Protein AF-A0A3D0Z3T0-F1 (afdb_monomer)

Mean predicted aligned error: 6.77 Å

Radius of gyration: 17.19 Å; Cα contacts (8 Å, |Δi|>4): 194; chains: 1; bounding box: 47×55×36 Å

Solvent-accessible surface area (backbone atoms only — not comparable to full-atom values): 9176 Å² total; per-residue (Å²): 137,81,82,80,78,81,67,83,74,55,71,69,61,27,52,53,33,35,53,50,13,46,51,33,42,70,74,66,38,41,70,62,13,42,52,32,41,71,69,15,82,43,72,83,36,38,34,48,26,36,38,49,13,51,36,27,46,75,69,69,38,40,70,59,13,44,55,23,30,54,51,15,47,55,45,43,61,72,66,56,84,78,76,81,84,75,87,76,91,38,73,69,57,46,52,50,53,50,49,36,59,76,69,46,50,51,76,53,65,60,49,64,67,52,40,70,77,34,40,70,56,42,43,42,29,42,51,53,43,41,31,50,42,27,48,77,73,67,39,53,67,62,24,38,61,54,42,70,72,54,78,60,79,77,46,51,68,56,40,49,52,55,70,67,66,126

Structure (mmCIF, N/CA/C/O backbone):
data_AF-A0A3D0Z3T0-F1
#
_entry.id   AF-A0A3D0Z3T0-F1
#
loop_
_atom_site.group_PDB
_atom_site.id
_atom_site.type_symbol
_atom_site.label_atom_id
_atom_site.label_alt_id
_atom_site.label_comp_id
_atom_site.label_asym_id
_atom_site.label_entity_id
_atom_site.label_seq_id
_atom_site.pdbx_PDB_ins_code
_atom_site.Cartn_x
_atom_site.Cartn_y
_atom_site.Cartn_z
_atom_site.occupancy
_atom_site.B_iso_or_equiv
_atom_site.auth_seq_id
_atom_site.auth_comp_id
_atom_site.auth_asym_id
_atom_site.auth_atom_id
_atom_site.pdbx_PDB_model_num
ATOM 1 N N . MET A 1 1 ? 30.739 -32.401 -5.630 1.00 39.69 1 MET A N 1
ATOM 2 C CA . MET A 1 1 ? 30.372 -31.073 -5.098 1.00 39.69 1 MET A CA 1
ATOM 3 C C . MET A 1 1 ? 30.348 -30.104 -6.268 1.00 39.69 1 MET A C 1
ATOM 5 O O . MET A 1 1 ? 31.400 -29.649 -6.691 1.00 39.69 1 MET A O 1
ATOM 9 N N . GLY A 1 2 ? 29.180 -29.920 -6.885 1.00 40.94 2 GLY A N 1
ATOM 10 C CA . GLY A 1 2 ? 29.007 -28.966 -7.980 1.00 40.94 2 GLY A CA 1
ATOM 11 C C . GLY A 1 2 ? 28.697 -27.598 -7.392 1.00 40.94 2 GLY A C 1
ATOM 12 O O . GLY A 1 2 ? 27.722 -27.461 -6.658 1.00 40.94 2 GLY A O 1
ATOM 13 N N . PHE A 1 3 ? 29.549 -26.614 -7.659 1.00 42.19 3 PHE A N 1
ATOM 14 C CA . PHE A 1 3 ? 29.284 -25.227 -7.305 1.00 42.19 3 PHE A CA 1
ATOM 15 C C . PHE A 1 3 ? 28.111 -24.734 -8.150 1.00 42.19 3 PHE A C 1
ATOM 17 O O . PHE A 1 3 ? 28.211 -24.628 -9.373 1.00 42.19 3 PHE A O 1
ATOM 24 N N . ASN A 1 4 ? 26.987 -24.491 -7.480 1.00 36.38 4 ASN A N 1
ATOM 25 C CA . ASN A 1 4 ? 25.798 -23.909 -8.071 1.00 36.38 4 ASN A CA 1
ATOM 26 C C . ASN A 1 4 ? 26.140 -22.470 -8.477 1.00 36.38 4 ASN A C 1
ATOM 28 O O . ASN A 1 4 ? 26.331 -21.595 -7.633 1.00 36.38 4 ASN A O 1
ATOM 32 N N . THR A 1 5 ? 26.313 -22.256 -9.775 1.00 44.00 5 THR A N 1
ATOM 33 C CA . THR A 1 5 ? 26.569 -20.951 -10.376 1.00 44.00 5 THR A CA 1
ATOM 34 C C . THR A 1 5 ? 25.239 -20.217 -10.478 1.00 44.00 5 THR A C 1
ATOM 36 O O . THR A 1 5 ? 24.579 -20.232 -11.512 1.00 44.00 5 THR A O 1
ATOM 39 N N . THR A 1 6 ? 24.827 -19.546 -9.402 1.00 51.16 6 THR A N 1
ATOM 40 C CA . THR A 1 6 ? 23.859 -18.450 -9.515 1.00 51.16 6 THR A CA 1
ATOM 41 C C . THR A 1 6 ? 24.543 -17.308 -10.258 1.00 51.16 6 THR A C 1
ATOM 43 O O . THR A 1 6 ? 25.165 -16.429 -9.663 1.00 51.16 6 THR A O 1
ATOM 46 N N . LEU A 1 7 ? 24.494 -17.383 -11.587 1.00 51.53 7 LEU A N 1
ATOM 47 C CA . LEU A 1 7 ? 24.794 -16.270 -12.474 1.00 51.53 7 LEU A CA 1
ATOM 48 C C . LEU A 1 7 ? 23.894 -15.090 -12.071 1.00 51.53 7 LEU A C 1
ATOM 50 O O . LEU A 1 7 ? 22.694 -15.301 -11.876 1.00 51.53 7 LEU A O 1
ATOM 54 N N . PRO A 1 8 ? 24.423 -13.861 -11.949 1.00 49.38 8 PRO A N 1
ATOM 55 C CA . PRO A 1 8 ? 23.586 -12.687 -11.773 1.00 49.38 8 PRO A CA 1
ATOM 56 C C . PRO A 1 8 ? 22.772 -12.509 -13.058 1.00 49.38 8 PRO A C 1
ATOM 58 O O . PRO A 1 8 ? 23.269 -12.002 -14.065 1.00 49.38 8 PRO A O 1
ATOM 61 N N . MET A 1 9 ? 21.531 -12.996 -13.049 1.00 48.78 9 MET A N 1
ATOM 62 C CA . MET A 1 9 ? 20.549 -12.688 -14.084 1.00 48.78 9 MET A CA 1
ATOM 63 C C . MET A 1 9 ? 20.465 -11.162 -14.180 1.00 48.78 9 MET A C 1
ATOM 65 O O . MET A 1 9 ? 20.304 -10.479 -13.168 1.00 48.78 9 MET A O 1
ATOM 69 N N . ARG A 1 10 ? 20.694 -10.639 -15.389 1.00 56.06 10 ARG A N 1
ATOM 70 C CA . ARG A 1 10 ? 20.877 -9.214 -15.699 1.00 56.06 10 ARG A CA 1
ATOM 71 C C . ARG A 1 10 ? 19.803 -8.357 -15.016 1.00 56.06 10 ARG A C 1
ATOM 73 O O . ARG A 1 10 ? 18.627 -8.515 -15.323 1.00 56.06 10 ARG A O 1
ATOM 80 N N . GLU A 1 11 ? 20.218 -7.395 -14.189 1.00 57.97 11 GLU A N 1
ATOM 81 C CA . GLU A 1 11 ? 19.353 -6.386 -13.544 1.00 57.97 11 GLU A CA 1
ATOM 82 C C . GLU A 1 11 ? 18.178 -5.851 -14.403 1.00 57.97 11 GLU A C 1
ATOM 84 O O . GLU A 1 11 ? 17.078 -5.736 -13.860 1.00 57.97 11 GLU A O 1
ATOM 89 N N . PRO A 1 12 ? 18.323 -5.563 -15.718 1.00 60.94 12 PRO A N 1
ATOM 90 C CA . PRO A 1 12 ? 17.193 -5.132 -16.551 1.00 60.94 12 PRO A CA 1
ATOM 91 C C . PRO A 1 12 ? 16.066 -6.168 -16.683 1.00 60.94 12 PRO A C 1
ATOM 93 O O . PRO A 1 12 ? 14.899 -5.791 -16.653 1.00 60.94 12 PRO A O 1
ATOM 96 N N . GLN A 1 13 ? 16.385 -7.464 -16.754 1.00 67.38 13 GLN A N 1
ATOM 97 C CA . GLN A 1 13 ? 15.378 -8.524 -16.891 1.00 67.38 13 GLN A CA 1
ATOM 98 C C . GLN A 1 13 ? 14.514 -8.642 -15.626 1.00 67.38 13 GLN A C 1
ATOM 100 O O . GLN A 1 13 ? 13.314 -8.895 -15.701 1.00 67.38 13 GLN A O 1
ATOM 105 N N . ASN A 1 14 ? 15.101 -8.377 -14.457 1.00 77.00 14 A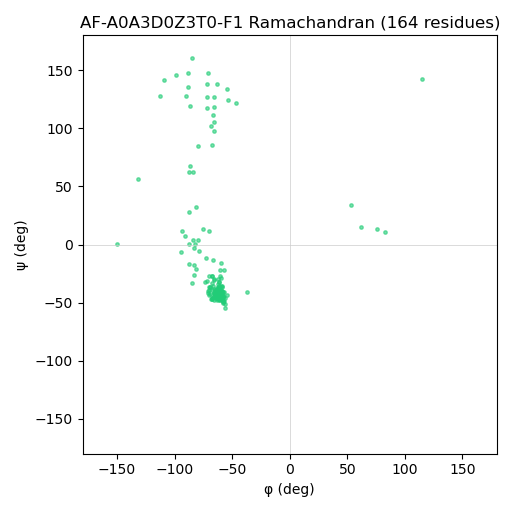SN A N 1
ATOM 106 C CA . ASN A 1 14 ? 14.395 -8.453 -13.177 1.00 77.00 14 ASN A CA 1
ATOM 107 C C . ASN A 1 14 ? 13.431 -7.272 -12.985 1.00 77.00 14 ASN A C 1
ATOM 109 O O . ASN A 1 14 ? 12.357 -7.444 -12.408 1.00 77.00 14 ASN A O 1
ATOM 113 N N . LYS A 1 15 ? 13.769 -6.092 -13.525 1.00 82.81 15 LYS A N 1
ATOM 114 C CA . LYS A 1 15 ? 12.870 -4.928 -13.539 1.00 82.81 15 LYS A CA 1
ATOM 115 C C . LYS A 1 15 ? 11.695 -5.106 -14.495 1.00 82.81 15 LYS A C 1
ATOM 117 O O . LYS A 1 15 ? 10.573 -4.743 -14.155 1.00 82.81 15 LYS A O 1
ATOM 122 N N . GLU A 1 16 ? 11.935 -5.694 -15.664 1.00 87.81 16 GLU A N 1
ATOM 123 C CA . GLU A 1 16 ? 10.872 -6.004 -16.625 1.00 87.81 16 GLU A CA 1
ATOM 124 C C . GLU A 1 16 ? 9.857 -6.998 -16.044 1.00 87.81 16 GLU A C 1
ATOM 126 O O . GLU A 1 16 ? 8.651 -6.781 -16.168 1.00 87.81 16 GLU A O 1
ATOM 131 N N . LEU A 1 17 ? 10.328 -8.034 -15.336 1.00 90.56 17 LEU A N 1
ATOM 132 C CA . LEU A 1 17 ? 9.461 -8.983 -14.626 1.00 90.56 17 LEU A CA 1
ATOM 133 C C . LEU A 1 17 ? 8.616 -8.295 -13.548 1.00 90.56 17 LEU A C 1
ATOM 135 O O . LEU A 1 17 ? 7.401 -8.493 -13.501 1.00 90.56 17 LEU A O 1
ATOM 139 N N . ALA A 1 18 ? 9.232 -7.443 -12.725 1.00 91.75 18 ALA A N 1
ATOM 140 C CA . ALA A 1 18 ? 8.522 -6.675 -11.706 1.00 91.75 18 ALA A CA 1
ATOM 141 C C . ALA A 1 18 ? 7.445 -5.760 -12.315 1.00 91.75 18 ALA A C 1
ATOM 143 O O . ALA A 1 18 ? 6.312 -5.708 -11.831 1.00 91.75 18 ALA A O 1
ATOM 144 N N . GLN A 1 19 ? 7.772 -5.066 -13.408 1.00 92.88 19 GLN A N 1
ATOM 145 C CA . GLN A 1 19 ? 6.834 -4.190 -14.104 1.00 92.88 19 GLN A CA 1
ATOM 146 C C . GLN A 1 19 ? 5.673 -4.974 -14.729 1.00 92.88 19 GLN A C 1
ATOM 148 O O . GLN A 1 19 ? 4.523 -4.548 -14.611 1.00 92.88 19 GLN A O 1
ATOM 153 N N . ALA A 1 20 ? 5.955 -6.125 -15.344 1.00 94.06 20 ALA A N 1
ATOM 154 C CA . ALA A 1 20 ? 4.925 -7.020 -15.854 1.00 94.06 20 ALA A CA 1
ATOM 155 C C . ALA A 1 20 ? 4.018 -7.517 -14.720 1.00 94.06 20 ALA A C 1
ATOM 157 O O . ALA A 1 20 ? 2.798 -7.443 -14.842 1.00 94.06 20 ALA A O 1
ATOM 158 N N . GLY A 1 21 ? 4.589 -7.945 -13.590 1.00 95.06 21 GLY A N 1
ATOM 159 C CA . GLY A 1 21 ? 3.832 -8.380 -12.415 1.00 95.06 21 GLY A CA 1
ATOM 160 C C . GLY A 1 21 ? 2.891 -7.299 -11.871 1.00 95.06 21 GLY A C 1
ATOM 161 O O . GLY A 1 21 ? 1.724 -7.576 -11.601 1.00 95.06 21 GLY A O 1
ATOM 162 N N . ILE A 1 22 ? 3.353 -6.046 -11.790 1.00 95.50 22 ILE A N 1
ATOM 163 C CA . ILE A 1 22 ? 2.513 -4.895 -11.411 1.00 95.50 22 ILE A CA 1
ATOM 164 C C . ILE A 1 22 ? 1.360 -4.691 -12.402 1.00 95.50 22 ILE A C 1
ATOM 166 O O . ILE A 1 22 ? 0.246 -4.374 -11.990 1.00 95.50 22 ILE A O 1
ATOM 170 N N . GLU A 1 23 ? 1.602 -4.871 -13.698 1.00 96.31 23 GLU A N 1
ATOM 171 C CA . GLU A 1 23 ? 0.570 -4.711 -14.722 1.00 96.31 23 GLU A CA 1
ATOM 172 C C . GLU A 1 23 ? -0.474 -5.837 -14.674 1.00 96.31 23 GLU A C 1
ATOM 174 O O . GLU A 1 23 ? -1.672 -5.559 -14.693 1.00 96.31 23 GLU A O 1
ATOM 179 N N . TYR A 1 24 ? -0.052 -7.092 -14.487 1.00 96.25 24 TYR A N 1
ATOM 180 C CA . TYR A 1 24 ? -0.973 -8.205 -14.220 1.00 96.25 24 TYR A CA 1
ATOM 181 C C . TYR A 1 24 ? -1.830 -7.941 -12.979 1.00 96.25 24 TYR A C 1
ATOM 183 O O . TYR A 1 24 ? -3.038 -8.183 -12.996 1.00 96.25 24 TYR A O 1
ATOM 191 N N . LEU A 1 25 ? -1.236 -7.376 -11.926 1.00 96.12 25 LEU A N 1
ATOM 192 C CA . LEU A 1 25 ? -1.959 -7.023 -10.709 1.00 96.12 25 LEU A CA 1
ATOM 193 C C . LEU A 1 25 ? -3.020 -5.940 -10.958 1.00 96.12 25 LEU A C 1
ATOM 195 O O . LEU A 1 25 ? -4.126 -6.051 -10.437 1.00 96.12 25 LEU A O 1
ATOM 199 N N . ARG A 1 26 ? -2.739 -4.930 -11.797 1.00 95.19 26 ARG A N 1
ATOM 200 C CA . ARG A 1 26 ? -3.743 -3.917 -12.195 1.00 95.19 26 ARG A CA 1
ATOM 201 C C . ARG A 1 26 ? -4.930 -4.514 -12.934 1.00 95.19 26 ARG A C 1
ATOM 203 O O . ARG A 1 26 ? -6.036 -3.996 -12.821 1.00 95.19 26 ARG A O 1
ATOM 210 N N . GLN A 1 27 ? -4.692 -5.581 -13.686 1.00 96.38 27 GLN A N 1
ATOM 211 C CA . GLN A 1 27 ? -5.720 -6.297 -14.437 1.00 96.38 27 GLN A CA 1
ATOM 212 C C . GLN A 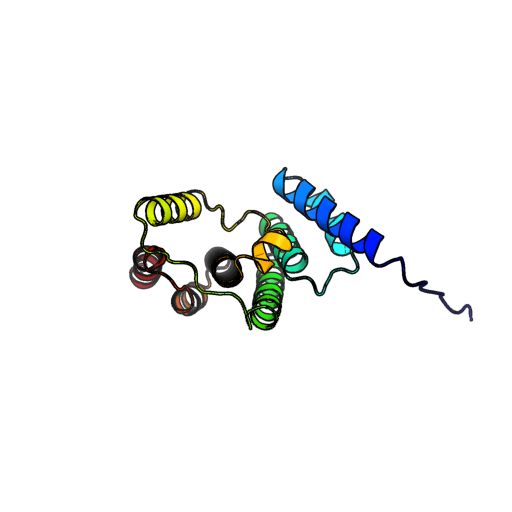1 27 ? -6.490 -7.309 -13.571 1.00 96.38 27 GLN A C 1
ATOM 214 O O . GLN A 1 27 ? -7.426 -7.936 -14.058 1.00 96.38 27 GLN A O 1
ATOM 219 N N . GLY A 1 28 ? -6.125 -7.468 -12.292 1.00 95.06 28 GLY A N 1
ATOM 220 C CA . GLY A 1 28 ? -6.754 -8.420 -11.372 1.00 95.06 28 GLY A CA 1
ATOM 221 C C . GLY A 1 28 ? -6.217 -9.851 -11.485 1.00 95.06 28 GLY A C 1
ATOM 222 O O . GLY A 1 28 ? -6.784 -10.776 -10.907 1.00 95.06 28 GLY A O 1
ATOM 223 N N . PHE A 1 29 ? -5.115 -10.066 -12.204 1.00 97.31 29 PHE A N 1
ATOM 224 C CA . PHE A 1 29 ? -4.467 -11.372 -12.335 1.00 97.31 29 PHE A CA 1
ATOM 225 C C . PHE A 1 29 ? -3.477 -11.614 -11.185 1.00 97.31 29 PHE A C 1
ATOM 227 O O . PHE A 1 29 ? -2.262 -11.659 -11.381 1.00 97.31 29 PHE A O 1
ATOM 234 N N . TYR A 1 30 ? -4.005 -11.752 -9.962 1.00 95.50 30 TYR A N 1
ATOM 235 C CA . TYR A 1 30 ? -3.219 -11.825 -8.721 1.00 95.50 30 TYR A CA 1
ATOM 236 C C . TYR A 1 30 ? -2.222 -12.992 -8.680 1.00 95.50 30 TYR A C 1
ATOM 238 O O . TYR A 1 30 ? -1.097 -12.815 -8.222 1.00 95.50 30 TYR A O 1
ATOM 246 N N . ALA A 1 31 ? -2.595 -14.173 -9.183 1.00 96.75 31 ALA A N 1
ATOM 247 C CA . ALA A 1 31 ? -1.720 -15.347 -9.159 1.00 96.75 31 ALA A CA 1
ATOM 248 C C . ALA A 1 31 ? -0.499 -15.175 -10.081 1.00 96.75 31 ALA A C 1
ATOM 250 O O . ALA A 1 31 ? 0.637 -15.426 -9.680 1.00 96.75 31 ALA A O 1
ATOM 251 N N . GLN A 1 32 ? -0.723 -14.698 -11.307 1.00 96.31 32 GLN A N 1
ATOM 252 C CA . GLN A 1 32 ? 0.332 -14.416 -12.280 1.00 96.31 32 GLN A CA 1
ATOM 253 C C . GLN A 1 32 ? 1.220 -13.266 -11.805 1.00 96.31 32 GLN A C 1
ATOM 255 O O . GLN A 1 32 ? 2.443 -13.342 -11.918 1.00 96.31 32 GLN A O 1
ATOM 260 N N . ALA A 1 33 ? 0.608 -12.223 -11.236 1.00 96.12 33 ALA A N 1
ATOM 261 C CA . ALA A 1 33 ? 1.334 -11.123 -10.626 1.00 96.12 33 ALA A CA 1
ATOM 262 C C . ALA A 1 33 ? 2.262 -11.619 -9.515 1.00 96.12 33 ALA A C 1
ATOM 264 O O . ALA A 1 33 ? 3.446 -11.294 -9.529 1.00 96.12 33 ALA A O 1
ATOM 265 N N . PHE A 1 34 ? 1.752 -12.442 -8.597 1.00 96.12 34 PHE A N 1
ATOM 266 C CA . PHE A 1 34 ? 2.537 -12.990 -7.497 1.00 96.12 34 PHE A CA 1
ATOM 267 C C . PHE A 1 34 ? 3.763 -13.762 -7.990 1.00 96.12 34 PHE A C 1
ATOM 269 O O . PHE A 1 34 ? 4.868 -13.487 -7.525 1.00 96.12 34 PHE A O 1
ATOM 276 N N . LEU A 1 35 ? 3.592 -14.664 -8.966 1.00 94.50 35 LEU A N 1
ATOM 277 C CA . LEU A 1 35 ? 4.704 -15.427 -9.543 1.00 94.50 35 LEU A CA 1
ATOM 278 C C . LEU A 1 35 ? 5.795 -14.496 -10.080 1.00 94.50 35 LEU A C 1
ATOM 280 O O . LEU A 1 35 ? 6.935 -14.561 -9.624 1.00 94.50 35 LEU A O 1
ATOM 284 N N . LEU A 1 36 ? 5.430 -13.559 -10.959 1.00 93.44 36 LEU A N 1
ATOM 285 C CA . LEU A 1 36 ? 6.387 -12.636 -11.577 1.00 93.44 36 LEU A CA 1
ATOM 286 C C . LEU A 1 36 ? 7.083 -11.730 -10.556 1.00 93.44 36 LEU A C 1
ATOM 288 O O . LEU A 1 36 ? 8.278 -11.469 -10.670 1.00 93.44 36 LEU A O 1
ATOM 292 N N . LEU A 1 37 ? 6.348 -11.255 -9.548 1.00 93.31 37 LEU A N 1
ATOM 293 C CA . LEU A 1 37 ? 6.898 -10.403 -8.497 1.00 93.31 37 LEU A CA 1
ATOM 294 C C . LEU A 1 37 ? 7.840 -11.180 -7.571 1.00 93.31 37 LEU A C 1
ATOM 296 O O . LEU A 1 37 ? 8.873 -10.640 -7.182 1.00 93.31 37 LEU A O 1
ATOM 300 N N . SER A 1 38 ? 7.513 -12.432 -7.241 1.00 91.19 38 SER A N 1
ATOM 301 C CA . SER A 1 38 ? 8.331 -13.293 -6.375 1.00 91.19 38 SER A CA 1
ATOM 302 C C . SER A 1 38 ? 9.622 -13.774 -7.044 1.00 91.19 38 SER A C 1
ATOM 304 O O . SER A 1 38 ? 10.636 -13.933 -6.373 1.00 91.19 38 SER A O 1
ATOM 306 N N . GLU A 1 39 ? 9.603 -13.960 -8.366 1.00 88.50 39 GLU A N 1
ATOM 307 C CA . GLU A 1 39 ? 10.789 -14.316 -9.151 1.00 88.50 39 GLU A CA 1
ATOM 308 C C . GLU A 1 39 ? 11.638 -13.095 -9.519 1.00 88.50 39 GLU A C 1
ATOM 310 O O . GLU A 1 39 ? 12.814 -13.224 -9.870 1.00 88.50 39 GLU A O 1
ATOM 315 N N . SER A 1 40 ? 11.066 -11.891 -9.430 1.00 86.25 40 SER A N 1
ATOM 316 C CA . SER A 1 40 ? 11.830 -10.671 -9.638 1.00 86.25 40 SER A CA 1
ATOM 317 C C . SER A 1 40 ? 12.866 -10.515 -8.523 1.00 86.25 40 SER A C 1
ATOM 319 O O . SER A 1 40 ? 12.540 -10.463 -7.340 1.00 86.25 40 SER A O 1
ATOM 321 N N . SER A 1 41 ? 14.140 -10.330 -8.877 1.00 78.94 41 SER A N 1
ATOM 322 C CA . SER A 1 41 ? 15.172 -9.977 -7.887 1.00 78.94 41 SER A CA 1
ATOM 323 C C . SER A 1 41 ? 15.020 -8.540 -7.341 1.00 78.94 41 SER A C 1
ATOM 325 O O . SER A 1 41 ? 15.949 -8.000 -6.737 1.00 78.94 41 SER A O 1
ATOM 327 N N . ALA A 1 42 ? 13.888 -7.882 -7.606 1.00 76.94 42 ALA A N 1
ATOM 328 C CA . ALA A 1 42 ? 13.573 -6.503 -7.251 1.00 76.94 42 ALA A CA 1
ATOM 329 C C . ALA A 1 42 ? 12.947 -6.402 -5.846 1.00 76.94 42 ALA A C 1
ATOM 331 O O . ALA A 1 42 ? 12.218 -5.464 -5.534 1.00 76.94 42 ALA A O 1
ATOM 332 N N . GLU A 1 43 ? 13.273 -7.338 -4.950 1.00 70.56 43 GLU A N 1
ATOM 333 C CA . GLU A 1 43 ? 12.760 -7.384 -3.575 1.00 70.56 43 GLU A CA 1
ATOM 334 C C . GLU A 1 43 ? 13.047 -6.108 -2.766 1.00 70.56 43 GLU A C 1
ATOM 336 O O . GLU A 1 43 ? 12.376 -5.828 -1.776 1.00 70.56 43 GLU A O 1
ATOM 341 N N . LYS A 1 44 ? 14.050 -5.320 -3.163 1.00 81.56 44 LYS A N 1
ATOM 342 C CA . LYS A 1 44 ? 14.397 -4.050 -2.507 1.00 81.56 44 LYS A CA 1
ATOM 343 C C . LYS A 1 44 ? 13.624 -2.853 -3.057 1.00 81.56 44 LYS A C 1
ATOM 345 O O . LYS A 1 44 ? 13.835 -1.734 -2.592 1.00 81.56 44 LYS A O 1
ATOM 350 N N . GLU A 1 45 ? 12.741 -3.061 -4.028 1.00 90.25 45 GLU A N 1
ATOM 351 C CA . GLU A 1 45 ? 11.927 -1.996 -4.591 1.00 90.25 45 GLU A CA 1
ATOM 352 C C . GLU A 1 45 ? 10.599 -1.860 -3.825 1.00 90.25 45 GLU A C 1
ATOM 354 O O . GLU A 1 45 ? 9.855 -2.835 -3.668 1.00 90.25 45 GLU A O 1
ATOM 359 N N . PRO A 1 46 ? 10.243 -0.646 -3.364 1.00 93.75 46 PRO A N 1
ATOM 360 C CA . PRO A 1 46 ? 9.018 -0.426 -2.599 1.00 93.75 46 PRO A CA 1
ATOM 361 C C . PRO A 1 46 ? 7.754 -0.775 -3.391 1.00 93.75 46 PRO A C 1
ATOM 363 O O . PRO A 1 46 ? 6.782 -1.244 -2.803 1.00 93.75 46 PRO A O 1
ATOM 366 N N . ALA A 1 47 ? 7.772 -0.584 -4.716 1.00 94.88 47 ALA A N 1
ATOM 367 C CA . ALA A 1 47 ? 6.660 -0.932 -5.600 1.00 94.88 47 ALA A CA 1
ATOM 368 C C . ALA A 1 47 ? 6.374 -2.441 -5.584 1.00 94.88 47 ALA A C 1
ATOM 370 O O . ALA A 1 47 ? 5.221 -2.845 -5.456 1.00 94.88 47 ALA A O 1
ATOM 371 N N . VAL A 1 48 ? 7.426 -3.264 -5.643 1.00 95.25 48 VAL A N 1
ATOM 372 C CA . VAL A 1 48 ? 7.329 -4.731 -5.640 1.00 95.25 48 VAL A CA 1
ATOM 373 C C . VAL A 1 48 ? 6.841 -5.240 -4.291 1.00 95.25 48 VAL A C 1
ATOM 375 O O . VAL A 1 48 ? 5.901 -6.029 -4.242 1.00 95.25 48 VAL A O 1
ATOM 378 N N . LYS A 1 49 ? 7.403 -4.742 -3.182 1.00 95.88 49 LYS A N 1
ATOM 379 C CA . LYS A 1 49 ? 6.941 -5.114 -1.833 1.00 95.88 49 LYS A CA 1
ATOM 380 C C . LYS A 1 49 ? 5.483 -4.738 -1.603 1.00 95.88 49 LYS A C 1
ATOM 382 O O . LYS A 1 49 ? 4.723 -5.536 -1.066 1.00 95.88 49 LYS A O 1
ATOM 387 N N . PHE A 1 50 ? 5.075 -3.560 -2.062 1.00 97.69 50 PHE A N 1
ATOM 388 C CA . PHE A 1 50 ? 3.682 -3.148 -1.989 1.00 97.69 50 PHE A CA 1
ATOM 389 C C . PHE A 1 50 ? 2.763 -4.045 -2.836 1.00 97.69 50 PHE A C 1
ATOM 391 O O . PHE A 1 50 ? 1.740 -4.510 -2.341 1.00 97.69 50 PHE A O 1
ATOM 398 N N . ALA A 1 51 ? 3.149 -4.352 -4.077 1.00 97.31 51 ALA A N 1
ATOM 399 C CA . ALA A 1 51 ? 2.386 -5.223 -4.969 1.00 97.31 51 ALA A CA 1
ATOM 400 C C . ALA A 1 51 ? 2.249 -6.661 -4.429 1.00 97.31 51 ALA A C 1
ATOM 402 O O . ALA A 1 51 ? 1.162 -7.235 -4.485 1.00 97.31 51 ALA A O 1
ATOM 403 N N . LEU A 1 52 ? 3.309 -7.221 -3.836 1.00 96.94 52 LEU A N 1
ATOM 404 C CA . LEU A 1 52 ? 3.244 -8.505 -3.130 1.00 96.94 52 LEU A CA 1
ATOM 405 C C . LEU A 1 52 ? 2.284 -8.445 -1.937 1.00 96.94 52 LEU A C 1
ATOM 407 O O . LEU A 1 52 ? 1.497 -9.368 -1.749 1.00 96.94 52 LEU A O 1
ATOM 411 N N . GLY A 1 53 ? 2.289 -7.346 -1.176 1.00 97.50 53 GLY A N 1
ATOM 412 C CA . GLY A 1 53 ? 1.338 -7.136 -0.083 1.00 97.50 53 GLY A CA 1
ATOM 413 C C . GLY A 1 53 ? -0.119 -7.163 -0.550 1.00 97.50 53 GLY A C 1
ATOM 414 O O . GLY A 1 53 ? -0.950 -7.802 0.087 1.00 97.50 53 GLY A O 1
ATOM 415 N N . LEU A 1 54 ? -0.423 -6.558 -1.703 1.00 98.12 54 LEU A N 1
ATOM 416 C CA . LEU A 1 54 ? -1.756 -6.630 -2.315 1.00 98.12 54 LEU A CA 1
ATOM 417 C C . LEU A 1 54 ? -2.121 -8.053 -2.767 1.00 98.12 54 LEU A C 1
ATOM 419 O O . LEU A 1 54 ? -3.269 -8.462 -2.611 1.00 98.12 54 LEU A O 1
ATOM 423 N N . CYS A 1 55 ? -1.160 -8.818 -3.299 1.00 97.50 55 CYS A N 1
ATOM 424 C CA . CYS A 1 55 ? -1.386 -10.219 -3.665 1.00 97.50 55 CYS A CA 1
ATOM 425 C C . CYS A 1 55 ? -1.737 -11.066 -2.434 1.00 97.50 55 CYS A C 1
ATOM 427 O O . CYS A 1 55 ? -2.717 -11.805 -2.469 1.00 97.50 55 CYS A O 1
ATOM 429 N N . TYR A 1 56 ? -0.984 -10.918 -1.338 1.00 98.12 56 TYR A N 1
ATOM 430 C CA . TYR A 1 56 ? -1.274 -11.608 -0.079 1.00 98.12 56 TYR A CA 1
ATOM 431 C C . TYR A 1 56 ? -2.618 -11.191 0.516 1.00 98.12 56 TYR A C 1
ATOM 433 O O . TYR A 1 56 ? -3.376 -12.049 0.954 1.00 98.12 56 TYR A O 1
ATOM 441 N N . LEU A 1 57 ? -2.955 -9.899 0.468 1.00 97.44 57 LEU A N 1
ATOM 442 C CA . LEU A 1 57 ? -4.247 -9.406 0.945 1.00 97.44 57 LEU A CA 1
ATOM 443 C C . LEU A 1 57 ? -5.414 -10.032 0.161 1.00 97.44 57 LEU A C 1
ATOM 445 O O . LEU A 1 57 ? -6.403 -10.444 0.758 1.00 97.44 57 LEU A O 1
ATOM 449 N N . CYS A 1 58 ? -5.283 -10.163 -1.165 1.00 96.69 58 CYS A N 1
ATOM 450 C CA . CYS A 1 58 ? -6.284 -10.832 -2.003 1.00 96.69 58 CYS A CA 1
ATOM 451 C C . CYS A 1 58 ? -6.383 -12.342 -1.730 1.00 96.69 58 CYS A C 1
ATOM 453 O O . CYS A 1 58 ? -7.433 -12.937 -1.960 1.00 96.69 58 CYS A O 1
ATOM 455 N N . ALA A 1 59 ? -5.299 -12.961 -1.261 1.00 96.81 59 ALA A N 1
ATOM 456 C CA . ALA A 1 59 ? -5.269 -14.362 -0.858 1.00 96.81 59 ALA A CA 1
ATOM 457 C C . ALA A 1 59 ? -5.754 -14.590 0.589 1.00 96.81 59 ALA A C 1
ATOM 459 O O . ALA A 1 59 ? -5.694 -15.720 1.059 1.00 96.81 59 ALA A O 1
ATOM 460 N N . ASP A 1 60 ? -6.219 -13.540 1.283 1.00 96.50 60 ASP A N 1
ATOM 461 C CA . ASP A 1 60 ? -6.596 -13.544 2.710 1.00 96.50 60 ASP A CA 1
ATOM 462 C C . ASP A 1 60 ? -5.432 -13.877 3.670 1.00 96.50 60 ASP A C 1
ATOM 464 O O . ASP A 1 60 ? -5.612 -14.107 4.864 1.00 96.50 60 ASP A O 1
ATOM 468 N N . GLU A 1 61 ? -4.193 -13.810 3.175 1.00 97.69 61 GLU A N 1
ATOM 469 C CA . GLU A 1 61 ? -2.960 -13.974 3.950 1.00 97.69 61 GLU A CA 1
ATOM 470 C C . GLU A 1 61 ? -2.572 -12.636 4.602 1.00 97.69 61 GLU A C 1
ATOM 472 O O . GLU A 1 61 ? -1.543 -12.018 4.299 1.00 97.69 61 GLU A O 1
ATOM 477 N N . VAL A 1 62 ? -3.445 -12.142 5.484 1.00 97.50 62 VAL A N 1
ATOM 478 C CA . VAL A 1 62 ? -3.387 -10.772 6.025 1.00 97.50 62 VAL A CA 1
ATOM 479 C C . VAL A 1 62 ? -2.071 -10.482 6.758 1.00 97.50 62 VAL A C 1
ATOM 481 O O . VAL A 1 62 ? -1.523 -9.387 6.637 1.00 97.50 62 VAL A O 1
ATOM 484 N N . ASP A 1 63 ? -1.512 -11.460 7.472 1.00 97.94 63 ASP A N 1
ATOM 485 C CA . ASP A 1 63 ? -0.232 -11.307 8.177 1.00 97.94 63 ASP A CA 1
ATOM 486 C C . ASP A 1 63 ? 0.944 -11.060 7.227 1.00 97.94 63 ASP A C 1
ATOM 488 O O . ASP A 1 63 ? 1.788 -10.187 7.462 1.00 97.94 63 ASP A O 1
ATOM 492 N N . MET A 1 64 ? 0.967 -11.781 6.107 1.00 97.44 64 MET A N 1
ATOM 493 C CA . MET A 1 64 ? 1.986 -11.608 5.075 1.00 97.44 64 MET A CA 1
ATOM 494 C C . MET A 1 64 ? 1.813 -10.273 4.349 1.00 97.44 64 MET A C 1
ATOM 496 O O . MET A 1 64 ? 2.807 -9.604 4.043 1.00 97.44 64 MET A O 1
ATOM 500 N N . ALA A 1 65 ? 0.565 -9.844 4.132 1.00 97.94 65 ALA A N 1
ATOM 501 C CA . ALA A 1 65 ? 0.258 -8.533 3.571 1.00 97.94 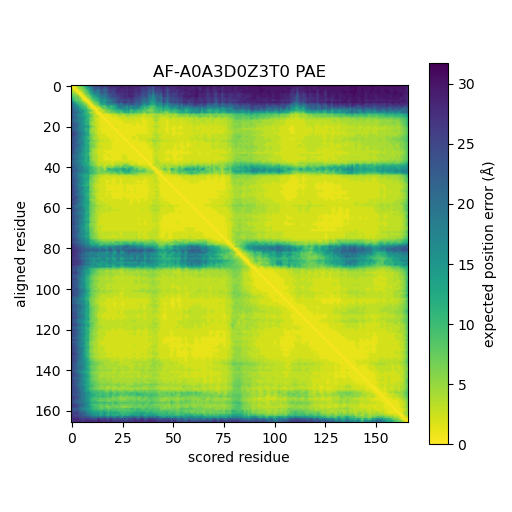65 ALA A CA 1
ATOM 502 C C . ALA A 1 65 ? 0.791 -7.398 4.458 1.00 97.94 65 ALA A C 1
ATOM 504 O O . ALA A 1 65 ? 1.497 -6.516 3.962 1.00 97.94 65 ALA A O 1
ATOM 505 N N . ILE A 1 66 ? 0.535 -7.461 5.772 1.00 97.88 66 ILE A N 1
ATOM 506 C CA . ILE A 1 66 ? 1.046 -6.492 6.755 1.00 97.88 66 ILE A CA 1
ATOM 507 C C . ILE A 1 66 ? 2.573 -6.419 6.682 1.00 97.88 66 ILE A C 1
ATOM 509 O O . ILE A 1 66 ? 3.118 -5.333 6.480 1.00 97.88 66 ILE A O 1
ATOM 513 N N . SER A 1 67 ? 3.265 -7.562 6.744 1.00 97.38 67 SER A N 1
ATOM 514 C CA . SER A 1 67 ? 4.732 -7.595 6.675 1.00 97.38 67 SER A CA 1
ATOM 515 C C . SER A 1 67 ? 5.275 -6.969 5.383 1.00 97.38 67 SER A C 1
ATOM 517 O O . SER A 1 67 ? 6.258 -6.220 5.399 1.00 97.38 67 SER A O 1
ATOM 519 N N . CYS A 1 68 ? 4.626 -7.230 4.246 1.00 97.19 68 CYS A N 1
ATOM 520 C CA . CYS A 1 68 ? 5.015 -6.650 2.963 1.00 97.19 68 CYS A CA 1
ATOM 521 C C . CYS A 1 68 ? 4.818 -5.130 2.931 1.00 97.19 68 CYS A C 1
ATOM 523 O O . CYS A 1 68 ? 5.693 -4.399 2.455 1.00 97.19 68 CYS A O 1
ATOM 525 N N . PHE A 1 69 ? 3.707 -4.629 3.469 1.00 97.69 69 PHE A N 1
ATOM 526 C CA . PHE A 1 69 ? 3.453 -3.195 3.533 1.00 97.69 69 PHE A CA 1
ATOM 527 C C . PHE A 1 69 ? 4.387 -2.470 4.515 1.00 97.69 69 PHE A C 1
ATOM 529 O O . PHE A 1 69 ? 4.853 -1.369 4.211 1.00 97.69 69 PHE A O 1
ATOM 536 N N . GLU A 1 70 ? 4.735 -3.086 5.647 1.00 96.19 70 GLU A N 1
ATOM 537 C CA . GLU A 1 70 ? 5.743 -2.571 6.584 1.00 96.19 70 GLU A CA 1
ATOM 538 C C . GLU A 1 70 ? 7.125 -2.435 5.921 1.00 96.19 70 GLU A C 1
ATOM 540 O O . GLU A 1 70 ? 7.813 -1.419 6.072 1.00 96.19 70 GLU A O 1
ATOM 545 N N . GLN A 1 71 ? 7.515 -3.418 5.109 1.00 95.25 71 GLN A N 1
ATOM 546 C CA . GLN A 1 71 ? 8.740 -3.336 4.312 1.00 95.25 71 GLN A CA 1
ATOM 547 C C . GLN A 1 71 ? 8.647 -2.223 3.257 1.00 95.25 71 GLN A C 1
ATOM 549 O O . GLN A 1 71 ? 9.584 -1.437 3.103 1.00 95.25 71 GLN A O 1
ATOM 554 N N . ALA A 1 72 ? 7.510 -2.097 2.565 1.00 95.44 72 ALA A N 1
ATOM 555 C CA . ALA A 1 72 ? 7.308 -1.056 1.560 1.00 95.44 72 ALA A CA 1
ATOM 556 C C . ALA A 1 72 ? 7.423 0.357 2.160 1.00 95.44 72 ALA A C 1
ATOM 558 O O . ALA A 1 72 ? 8.128 1.203 1.607 1.00 95.44 72 ALA A O 1
ATOM 559 N N . ILE A 1 73 ? 6.801 0.623 3.317 1.00 93.81 73 ILE A N 1
ATOM 560 C CA . ILE A 1 73 ? 6.892 1.940 3.967 1.00 93.81 73 ILE A CA 1
ATOM 561 C C . ILE A 1 73 ? 8.310 2.242 4.464 1.00 93.81 73 ILE A C 1
ATOM 563 O O . ILE A 1 73 ? 8.750 3.393 4.382 1.00 93.81 73 ILE A O 1
ATOM 567 N N . PHE A 1 74 ? 9.042 1.234 4.951 1.00 92.69 74 PHE A N 1
ATOM 568 C CA . PHE A 1 74 ? 10.443 1.387 5.339 1.00 92.69 74 PHE A CA 1
ATOM 569 C C . PHE A 1 74 ? 11.307 1.806 4.143 1.00 92.69 74 PHE A C 1
ATOM 571 O O . PHE A 1 74 ? 12.055 2.781 4.230 1.00 92.69 74 PHE A O 1
ATOM 578 N N . LEU A 1 75 ? 11.132 1.137 3.001 1.00 91.69 75 LEU A N 1
ATOM 579 C CA . LEU A 1 75 ? 11.843 1.458 1.766 1.00 91.69 75 LEU A CA 1
ATOM 580 C C . LEU A 1 75 ? 11.484 2.861 1.253 1.00 91.69 75 LEU A C 1
ATOM 582 O O . LEU A 1 75 ? 12.382 3.639 0.948 1.00 91.69 75 LEU A O 1
ATOM 586 N N . ILE A 1 76 ? 10.202 3.248 1.235 1.00 91.19 76 ILE A N 1
ATOM 587 C CA . ILE A 1 76 ? 9.769 4.593 0.800 1.00 91.19 76 ILE A CA 1
ATOM 588 C C . ILE A 1 76 ? 10.401 5.696 1.658 1.00 91.19 76 ILE A C 1
ATOM 590 O O . ILE A 1 76 ? 10.840 6.718 1.126 1.00 91.19 76 ILE A O 1
ATOM 594 N N . LYS A 1 77 ? 10.484 5.502 2.982 1.00 85.19 77 LYS A N 1
ATOM 595 C CA . LYS A 1 77 ? 11.137 6.471 3.878 1.00 85.19 77 LYS A CA 1
ATOM 596 C C . LYS A 1 77 ? 12.599 6.705 3.490 1.00 85.19 77 LYS A C 1
ATOM 598 O O . LYS A 1 77 ? 13.048 7.846 3.560 1.00 85.19 77 LYS A O 1
ATOM 603 N N . ALA A 1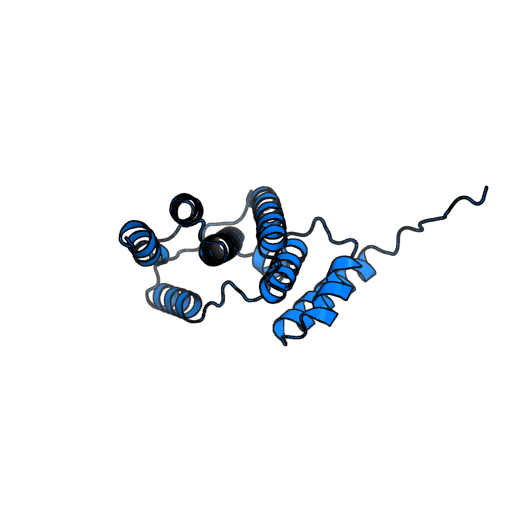 78 ? 13.304 5.672 3.026 1.00 79.44 78 ALA A N 1
ATOM 604 C CA . ALA A 1 78 ? 14.677 5.801 2.542 1.00 79.44 78 ALA A CA 1
ATOM 605 C C . ALA A 1 78 ? 14.787 6.617 1.234 1.00 79.44 78 ALA A C 1
ATOM 607 O O . ALA A 1 78 ? 15.800 7.279 1.022 1.00 79.44 78 ALA A O 1
ATOM 608 N N . PHE A 1 79 ? 13.744 6.644 0.392 1.00 71.00 79 PHE A N 1
ATOM 609 C CA . PHE A 1 79 ? 13.697 7.450 -0.842 1.00 71.00 79 PHE A CA 1
ATOM 610 C C . PHE A 1 79 ? 13.320 8.926 -0.621 1.00 71.00 79 PHE A C 1
ATOM 612 O O . PHE A 1 79 ? 13.593 9.772 -1.472 1.00 71.00 79 PHE A O 1
ATOM 619 N N . SER A 1 80 ? 12.668 9.258 0.497 1.00 62.78 80 SER A N 1
ATOM 620 C CA . S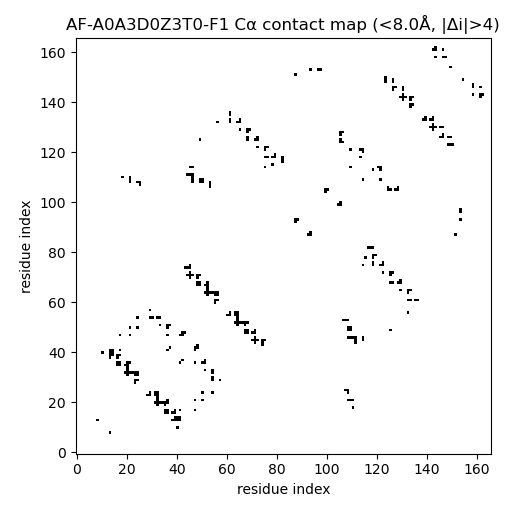ER A 1 80 ? 11.939 10.523 0.689 1.00 62.78 80 SER A CA 1
ATOM 621 C C . SER A 1 80 ? 12.812 11.771 0.944 1.00 62.78 80 SER A C 1
ATOM 623 O O . SER A 1 80 ? 12.287 12.808 1.355 1.00 62.78 80 SER A O 1
ATOM 625 N N . SER A 1 81 ? 14.125 11.725 0.718 1.00 56.38 81 SER A N 1
ATOM 626 C CA . SER A 1 81 ? 15.062 12.758 1.187 1.00 56.38 81 SER A CA 1
ATOM 627 C C . SER A 1 81 ? 15.187 14.020 0.315 1.00 56.38 81 SER A C 1
ATOM 629 O O . SER A 1 81 ? 15.954 14.904 0.686 1.00 56.38 81 SER A O 1
ATOM 631 N N . SER A 1 82 ? 14.465 14.172 -0.809 1.00 55.16 82 SER A N 1
ATOM 632 C CA . SER A 1 82 ? 14.764 15.294 -1.730 1.00 55.16 82 SER A CA 1
ATOM 633 C C . SER A 1 82 ? 13.611 15.884 -2.565 1.00 55.16 82 SER A C 1
ATOM 635 O O . SER A 1 82 ? 13.838 16.831 -3.314 1.00 55.16 82 SER A O 1
ATOM 637 N N . TRP A 1 83 ? 12.368 15.404 -2.453 1.00 58.84 83 TRP A N 1
ATOM 638 C CA . TRP A 1 83 ? 11.293 15.904 -3.328 1.00 58.84 83 TRP A CA 1
ATOM 639 C C . TRP A 1 83 ? 10.568 17.139 -2.767 1.00 58.84 83 TRP A C 1
ATOM 641 O O . TRP A 1 83 ? 10.220 17.157 -1.581 1.00 58.84 83 TRP A O 1
ATOM 651 N N . PRO A 1 84 ? 10.305 18.170 -3.597 1.00 62.50 84 PRO A N 1
ATOM 652 C CA . PRO A 1 84 ? 9.553 19.342 -3.176 1.00 62.50 84 PRO A CA 1
ATOM 653 C C . PRO A 1 84 ? 8.122 18.955 -2.798 1.00 62.50 84 PRO A C 1
ATOM 655 O O . PRO A 1 84 ? 7.460 18.177 -3.488 1.00 62.50 84 PRO A O 1
ATOM 658 N N . LYS A 1 85 ? 7.630 19.532 -1.700 1.00 66.62 85 LYS A N 1
ATOM 659 C CA . LYS A 1 85 ? 6.223 19.408 -1.313 1.00 66.62 85 LYS A CA 1
ATOM 660 C C . LYS A 1 85 ? 5.372 20.111 -2.368 1.00 66.62 85 LYS A C 1
ATOM 662 O O . LYS A 1 85 ? 5.527 21.313 -2.583 1.00 66.62 85 LYS A O 1
ATOM 667 N N . LEU A 1 86 ? 4.498 19.362 -3.033 1.00 69.12 86 LEU A N 1
ATOM 668 C CA . LEU A 1 86 ? 3.517 19.933 -3.950 1.00 69.12 86 LEU A CA 1
ATOM 669 C C . LEU A 1 86 ? 2.445 20.683 -3.150 1.00 69.12 86 LEU A C 1
ATOM 671 O O . LEU A 1 86 ? 2.127 20.310 -2.022 1.00 69.12 86 LEU A O 1
ATOM 675 N N . SER A 1 87 ? 1.904 21.756 -3.727 1.00 68.25 87 SER A N 1
ATOM 676 C CA . SER A 1 87 ? 0.808 22.500 -3.103 1.00 68.25 87 SER A CA 1
ATOM 677 C C . SER A 1 87 ? -0.482 21.686 -3.183 1.00 68.25 87 SER A C 1
ATOM 679 O O . SER A 1 87 ? -0.984 21.407 -4.270 1.00 68.25 87 SER A O 1
ATOM 681 N N . GLU A 1 88 ? -1.022 21.331 -2.022 1.00 72.56 88 GLU A N 1
ATOM 682 C CA . GLU A 1 88 ? -2.266 20.568 -1.860 1.00 72.56 88 GLU A CA 1
ATOM 683 C C . GLU A 1 88 ? -3.505 21.482 -1.736 1.00 72.56 88 GLU A C 1
ATOM 685 O O . GLU A 1 88 ? -4.614 21.011 -1.499 1.00 72.56 88 GLU A O 1
ATOM 690 N N . ASN A 1 89 ? -3.343 22.796 -1.939 1.00 71.94 89 ASN A N 1
ATOM 691 C CA . ASN A 1 89 ? -4.365 23.825 -1.688 1.00 71.94 89 ASN A CA 1
ATOM 692 C C . ASN A 1 89 ? -5.397 23.974 -2.826 1.00 71.94 89 ASN A C 1
ATOM 694 O O . ASN A 1 89 ? -5.863 25.076 -3.107 1.00 71.94 89 ASN A O 1
ATOM 698 N N . SER A 1 90 ? -5.725 22.886 -3.524 1.00 84.56 90 SER A N 1
ATOM 699 C CA . SER A 1 90 ? -6.706 22.885 -4.613 1.00 84.56 90 SER A CA 1
ATOM 700 C C . SER A 1 90 ? -7.947 22.085 -4.228 1.00 84.56 90 SER A C 1
ATOM 702 O O . SER A 1 90 ? -7.865 20.907 -3.873 1.00 84.56 90 SER A O 1
ATOM 704 N N . ASP A 1 91 ? -9.121 22.700 -4.371 1.00 88.38 91 ASP A N 1
ATOM 705 C CA . ASP A 1 91 ? -10.411 22.042 -4.127 1.00 88.38 91 ASP A CA 1
ATOM 706 C C . ASP A 1 91 ? -10.648 20.862 -5.075 1.00 88.38 91 ASP A C 1
ATOM 708 O O . ASP A 1 91 ? -11.261 19.856 -4.711 1.00 88.38 91 ASP A O 1
ATOM 712 N N . VAL A 1 92 ? -10.164 20.964 -6.318 1.00 89.44 92 VAL A N 1
ATOM 713 C CA . VAL A 1 92 ? -10.243 19.868 -7.295 1.00 89.44 92 VAL A CA 1
ATOM 714 C C . VAL A 1 92 ? -9.390 18.698 -6.823 1.00 89.44 92 VAL A C 1
ATOM 716 O O . VAL A 1 92 ? -9.877 17.572 -6.782 1.00 89.44 92 VAL A O 1
ATOM 719 N N . TYR A 1 93 ? -8.154 18.973 -6.408 1.00 87.56 93 TYR A N 1
ATOM 720 C CA . TYR A 1 93 ? -7.259 17.961 -5.860 1.00 87.56 93 TYR A CA 1
ATOM 721 C C . TYR A 1 93 ? -7.876 17.276 -4.628 1.00 87.56 93 TYR A C 1
ATOM 723 O O . TYR A 1 93 ? -7.979 16.051 -4.602 1.00 87.56 93 TYR A O 1
ATOM 731 N N . THR A 1 94 ? -8.396 18.050 -3.670 1.00 87.50 94 THR A N 1
ATOM 732 C CA . THR A 1 94 ? -9.060 17.517 -2.468 1.00 87.50 94 THR A CA 1
ATOM 733 C C . THR A 1 94 ? -10.221 16.585 -2.818 1.00 87.50 94 THR A C 1
ATOM 735 O O . THR A 1 94 ? -10.325 15.487 -2.267 1.00 87.50 94 THR A O 1
ATOM 738 N N . ARG A 1 95 ? -11.084 16.976 -3.766 1.00 90.06 95 ARG A N 1
ATOM 739 C CA . ARG A 1 95 ? -12.206 16.133 -4.214 1.00 90.06 95 ARG A CA 1
ATOM 740 C C . ARG A 1 95 ? -11.741 14.846 -4.894 1.00 90.06 95 ARG A C 1
ATOM 742 O O . ARG A 1 95 ? -12.343 13.801 -4.658 1.00 90.06 95 ARG A O 1
ATOM 749 N N . LEU A 1 96 ? -10.682 14.903 -5.702 1.00 91.56 96 LEU A N 1
ATOM 750 C CA . LEU A 1 96 ? -10.127 13.722 -6.369 1.00 91.56 96 LEU A CA 1
ATOM 751 C C . LEU A 1 96 ? -9.533 12.730 -5.366 1.00 91.56 96 LEU A C 1
ATOM 753 O O . LEU A 1 96 ? -9.833 11.544 -5.457 1.00 91.56 96 LEU A O 1
ATOM 757 N N . VAL A 1 97 ? -8.774 13.201 -4.372 1.00 89.81 97 VAL A N 1
ATOM 758 C CA . VAL A 1 97 ? -8.210 12.314 -3.340 1.00 89.81 97 VAL A CA 1
ATOM 759 C C . VAL A 1 97 ? -9.314 11.683 -2.493 1.00 89.81 97 VAL A C 1
ATOM 761 O O . VAL A 1 97 ? -9.293 10.478 -2.257 1.00 89.81 97 VAL A O 1
ATOM 764 N N . LYS A 1 98 ? -10.334 12.454 -2.089 1.00 90.38 98 LYS A N 1
ATOM 765 C CA . LYS A 1 98 ? -11.495 11.894 -1.379 1.00 90.38 98 LYS A CA 1
ATOM 766 C C . LYS A 1 98 ? -12.189 10.805 -2.199 1.00 90.38 98 LYS A C 1
ATOM 768 O O . LYS A 1 98 ? -12.484 9.740 -1.663 1.00 90.38 98 LYS A O 1
ATOM 773 N N . LYS A 1 99 ? -12.402 11.046 -3.498 1.00 92.88 99 LYS A N 1
ATOM 774 C CA . LYS A 1 99 ? -12.984 10.056 -4.411 1.00 92.88 99 LYS A CA 1
ATOM 775 C C . LYS A 1 99 ? -12.133 8.781 -4.477 1.00 92.88 99 LYS A C 1
ATOM 777 O O . LYS A 1 99 ? -12.676 7.700 -4.288 1.00 92.88 99 LYS A O 1
ATOM 782 N N . GLN A 1 100 ? -10.815 8.910 -4.638 1.00 92.69 100 GLN A N 1
ATOM 783 C CA . GLN A 1 100 ? -9.880 7.777 -4.652 1.00 92.69 100 GLN A CA 1
ATOM 784 C C . GLN A 1 100 ? -9.918 6.959 -3.354 1.00 92.69 100 GLN A C 1
ATOM 786 O O . GLN A 1 100 ? -9.873 5.733 -3.392 1.00 92.69 100 GLN A O 1
ATOM 791 N N . ILE A 1 101 ? -10.027 7.616 -2.194 1.00 90.81 101 ILE A N 1
ATOM 792 C CA . ILE A 1 101 ? -10.155 6.925 -0.903 1.00 90.81 101 ILE A CA 1
ATOM 793 C C . ILE A 1 101 ? -11.473 6.141 -0.839 1.00 90.81 101 ILE A C 1
ATOM 795 O O . ILE A 1 101 ? -11.467 4.982 -0.428 1.00 90.81 101 ILE A O 1
ATOM 799 N N . CYS A 1 102 ? -12.590 6.742 -1.262 1.00 89.25 102 CYS A N 1
ATOM 800 C CA . CYS A 1 102 ? -13.893 6.070 -1.307 1.00 89.25 102 CYS A CA 1
ATOM 801 C C . CYS A 1 102 ? -13.908 4.871 -2.264 1.00 89.25 102 CYS A C 1
ATOM 803 O O . CYS A 1 102 ? -14.494 3.845 -1.939 1.00 89.25 102 CYS A O 1
ATOM 805 N N . GLU A 1 103 ? -13.237 4.987 -3.409 1.00 93.81 103 GLU A N 1
ATOM 806 C CA . GLU A 1 103 ? -13.081 3.918 -4.404 1.00 93.81 103 GLU A CA 1
ATOM 807 C C . GLU A 1 103 ? -11.993 2.902 -4.025 1.00 93.81 103 GLU A C 1
ATOM 809 O O . GLU A 1 103 ? -11.692 2.003 -4.804 1.00 93.81 103 GLU A O 1
ATOM 814 N N . GLN A 1 104 ? -11.385 3.042 -2.841 1.00 94.25 104 GLN A N 1
ATOM 815 C CA . GLN A 1 104 ? -10.295 2.194 -2.359 1.00 94.25 104 GLN A CA 1
ATOM 816 C C . GLN A 1 104 ? -9.127 2.090 -3.347 1.00 94.25 104 GLN A C 1
ATOM 818 O O . GLN A 1 104 ? -8.431 1.081 -3.403 1.00 94.25 104 GLN A O 1
ATOM 823 N N . SER A 1 105 ? -8.845 3.162 -4.096 1.00 94.88 105 SER A N 1
ATOM 824 C CA . SER A 1 105 ? -7.725 3.201 -5.044 1.00 94.88 105 SER A CA 1
ATOM 825 C C . SER A 1 105 ? -6.369 2.980 -4.369 1.00 94.88 105 SER A C 1
ATOM 827 O O . SER A 1 105 ? -5.394 2.673 -5.046 1.00 94.88 105 SER A O 1
ATOM 829 N N . TYR A 1 106 ? -6.296 3.113 -3.039 1.00 95.06 106 TYR A N 1
ATOM 830 C CA . TYR A 1 106 ? -5.110 2.759 -2.268 1.00 95.06 106 TYR A CA 1
ATOM 831 C C . TYR A 1 106 ? -4.800 1.252 -2.274 1.00 95.06 106 TYR A C 1
ATOM 833 O O . TYR A 1 106 ? -3.692 0.893 -1.913 1.00 95.06 106 TYR A O 1
ATOM 841 N N . LEU A 1 107 ? -5.722 0.390 -2.720 1.00 96.50 107 LEU A N 1
ATOM 842 C CA . LEU A 1 107 ? -5.506 -1.048 -2.938 1.00 96.50 107 LEU A CA 1
ATOM 843 C C . LEU A 1 107 ? -5.094 -1.387 -4.382 1.00 96.50 107 LEU A C 1
ATOM 845 O O . LEU A 1 107 ? -5.101 -2.550 -4.780 1.00 96.50 107 LEU A O 1
ATOM 849 N N . LEU A 1 108 ? -4.745 -0.381 -5.188 1.00 96.50 108 LEU A N 1
ATOM 850 C CA . LEU A 1 108 ? -4.212 -0.568 -6.536 1.00 96.50 108 LEU A CA 1
ATOM 851 C C . LEU A 1 108 ? -2.686 -0.463 -6.521 1.00 96.50 108 LEU A C 1
ATOM 853 O O . LEU A 1 108 ? -2.135 0.347 -5.772 1.00 96.50 108 LEU A O 1
ATOM 857 N N . PRO A 1 109 ? -1.970 -1.220 -7.367 1.00 96.12 109 PRO A N 1
ATOM 858 C CA . PRO A 1 109 ? -0.518 -1.226 -7.328 1.00 96.12 109 PRO A CA 1
ATOM 859 C C . PRO A 1 109 ? 0.085 0.080 -7.855 1.00 96.12 109 PRO A C 1
ATOM 861 O O . PRO A 1 109 ? -0.310 0.630 -8.890 1.00 96.12 109 PRO A O 1
ATOM 864 N N . MET A 1 110 ? 1.114 0.544 -7.152 1.00 95.31 110 MET A N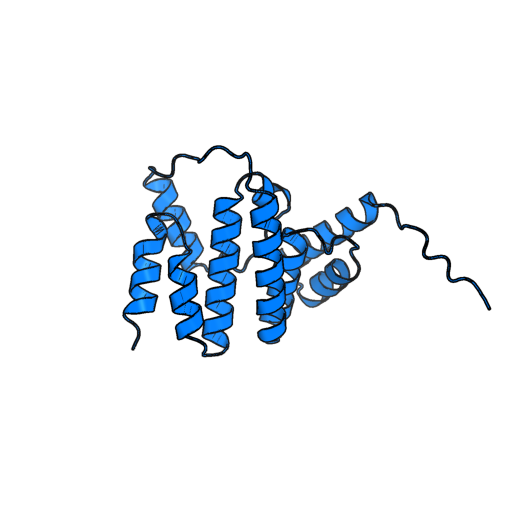 1
ATOM 865 C CA . MET A 1 110 ? 1.900 1.717 -7.523 1.00 95.31 110 MET A CA 1
ATOM 866 C C . MET A 1 110 ? 3.063 1.328 -8.439 1.00 95.31 110 MET A C 1
ATOM 868 O O . MET A 1 110 ? 3.645 0.257 -8.298 1.00 95.31 110 MET A O 1
ATOM 872 N N . SER A 1 111 ? 3.445 2.221 -9.354 1.00 93.31 111 SER A N 1
ATOM 873 C CA . SER A 1 111 ? 4.693 2.075 -10.112 1.00 93.31 111 SER A CA 1
ATOM 874 C C . SER A 1 111 ? 5.889 2.648 -9.346 1.00 93.31 111 SER A C 1
ATOM 876 O O . SER A 1 111 ? 5.733 3.512 -8.479 1.00 93.31 111 SER A O 1
ATOM 878 N N . GLU A 1 112 ? 7.101 2.238 -9.727 1.00 90.06 112 GLU A N 1
ATOM 879 C CA . GLU A 1 112 ? 8.347 2.846 -9.234 1.00 90.06 112 GLU A CA 1
ATOM 880 C C . GLU A 1 112 ? 8.353 4.369 -9.472 1.00 90.06 112 GLU A C 1
ATOM 882 O O . GLU A 1 112 ? 8.657 5.151 -8.570 1.00 90.06 112 GLU A O 1
ATOM 887 N N . ALA A 1 113 ? 7.922 4.806 -10.662 1.00 89.88 113 ALA A N 1
ATOM 888 C CA . ALA A 1 113 ? 7.815 6.221 -11.009 1.00 89.88 113 ALA A CA 1
ATOM 889 C C . ALA A 1 113 ? 6.851 6.983 -10.084 1.00 89.88 113 ALA A C 1
ATOM 891 O O . ALA A 1 113 ? 7.167 8.093 -9.658 1.00 89.88 113 ALA A O 1
ATOM 892 N N . TYR A 1 114 ? 5.705 6.390 -9.732 1.00 90.94 114 TYR A N 1
ATOM 893 C CA . TYR A 1 114 ? 4.756 7.009 -8.807 1.00 90.94 114 TYR A CA 1
ATOM 894 C C . TYR A 1 114 ? 5.390 7.240 -7.433 1.00 90.94 114 TYR A C 1
ATOM 896 O O . TYR A 1 114 ? 5.337 8.348 -6.906 1.00 90.94 114 TYR A O 1
ATOM 904 N N . ILE A 1 115 ? 6.056 6.222 -6.885 1.00 91.69 115 ILE A N 1
ATOM 905 C CA . ILE A 1 115 ? 6.730 6.317 -5.585 1.00 91.69 115 ILE A CA 1
ATOM 906 C C . ILE A 1 115 ? 7.848 7.364 -5.618 1.00 91.69 115 ILE A C 1
ATOM 908 O O . ILE A 1 115 ? 8.005 8.130 -4.668 1.00 91.69 115 ILE A O 1
ATOM 912 N N . LYS A 1 116 ? 8.592 7.436 -6.725 1.00 87.50 116 LYS A N 1
ATOM 913 C CA . LYS A 1 116 ? 9.674 8.405 -6.911 1.00 87.50 116 LYS A CA 1
ATOM 914 C C . LYS A 1 116 ? 9.164 9.844 -6.978 1.00 87.50 116 LYS A C 1
ATOM 916 O O . LYS A 1 116 ? 9.751 10.709 -6.345 1.00 87.50 116 LYS A O 1
ATOM 921 N N . HIS A 1 117 ? 8.099 10.108 -7.732 1.00 85.38 117 HIS A N 1
ATOM 922 C CA . HIS A 1 117 ? 7.577 11.466 -7.921 1.00 85.38 117 HIS A CA 1
ATOM 923 C C . HIS A 1 117 ? 6.656 11.930 -6.789 1.00 85.38 117 HIS A C 1
ATOM 925 O O . HIS A 1 117 ? 6.550 13.129 -6.536 1.00 85.38 117 HIS A O 1
ATOM 931 N N . PHE A 1 118 ? 6.013 10.993 -6.092 1.00 87.81 118 PHE A N 1
ATOM 932 C CA . PHE A 1 118 ? 5.018 11.274 -5.063 1.00 87.81 118 PHE A CA 1
ATOM 933 C C . PHE A 1 118 ? 5.283 10.471 -3.774 1.00 87.81 118 PHE A C 1
ATOM 935 O O . PHE A 1 118 ? 4.395 9.764 -3.296 1.00 87.81 118 PHE A O 1
ATOM 942 N N . PRO A 1 119 ? 6.47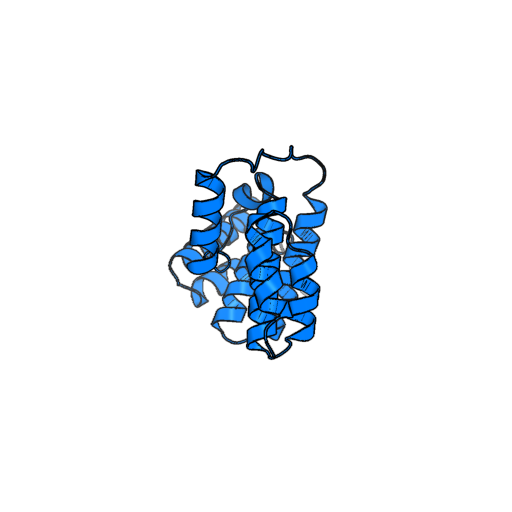4 10.573 -3.150 1.00 89.31 119 PRO A N 1
ATOM 943 C CA . PRO A 1 119 ? 6.858 9.705 -2.032 1.00 89.31 119 PRO A CA 1
ATOM 944 C C . PRO A 1 119 ? 5.934 9.836 -0.813 1.00 89.31 119 PRO A C 1
ATOM 946 O O . PRO A 1 119 ? 5.616 8.842 -0.160 1.00 89.31 119 PRO A O 1
ATOM 949 N N . GLN A 1 120 ? 5.437 11.044 -0.526 1.00 88.25 120 GLN A N 1
ATOM 950 C CA . GLN A 1 120 ? 4.485 11.255 0.567 1.00 88.25 120 GLN A CA 1
ATOM 951 C C . GLN A 1 120 ? 3.110 10.631 0.270 1.00 88.25 120 GLN A C 1
ATOM 953 O O . GLN A 1 120 ? 2.484 10.058 1.162 1.00 88.25 120 GLN A O 1
ATOM 958 N N . PHE A 1 121 ? 2.658 10.680 -0.984 1.00 89.69 121 PHE A N 1
ATOM 959 C CA . PHE A 1 121 ? 1.415 10.030 -1.402 1.00 89.69 121 PHE A CA 1
ATOM 960 C C . PHE A 1 121 ? 1.534 8.514 -1.376 1.00 89.69 121 PHE A C 1
ATOM 962 O O . PHE A 1 121 ? 0.634 7.836 -0.883 1.00 89.69 121 PHE A O 1
ATOM 969 N N . ALA A 1 122 ? 2.662 7.986 -1.848 1.00 93.44 122 ALA A N 1
ATOM 970 C CA . ALA A 1 122 ? 2.962 6.570 -1.757 1.00 93.44 122 ALA A CA 1
ATOM 971 C C . ALA A 1 122 ? 2.959 6.107 -0.298 1.00 93.44 122 ALA A C 1
ATOM 973 O O . ALA A 1 122 ? 2.314 5.118 0.031 1.00 93.44 122 ALA A O 1
ATOM 974 N N . LYS A 1 123 ? 3.578 6.870 0.610 1.00 93.38 123 LYS A N 1
ATOM 975 C CA . LYS A 1 123 ? 3.535 6.584 2.049 1.00 93.38 123 LYS A CA 1
ATOM 976 C C . LYS A 1 123 ? 2.102 6.545 2.590 1.00 93.38 123 LYS A C 1
ATOM 978 O O . LYS A 1 123 ? 1.756 5.593 3.283 1.00 93.38 123 LYS A O 1
ATOM 983 N N . ASN A 1 124 ? 1.273 7.541 2.273 1.00 93.31 124 ASN A N 1
ATOM 984 C CA . ASN A 1 124 ? -0.132 7.552 2.691 1.00 93.31 124 ASN A CA 1
ATOM 985 C C . ASN A 1 124 ? -0.912 6.363 2.103 1.00 93.31 124 ASN A C 1
ATOM 987 O O . ASN A 1 124 ? -1.719 5.762 2.801 1.00 93.31 124 ASN A O 1
ATOM 991 N N . THR A 1 125 ? -0.633 5.983 0.856 1.00 95.62 125 THR A N 1
ATOM 992 C CA . THR A 1 125 ? -1.246 4.827 0.180 1.00 95.62 125 THR A CA 1
ATOM 993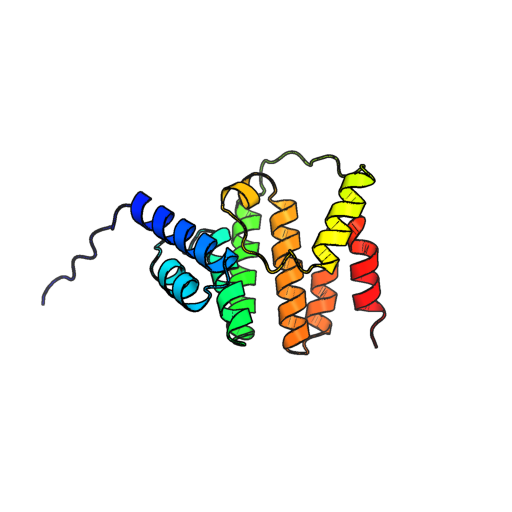 C C . THR A 1 125 ? -0.906 3.512 0.885 1.00 95.62 125 THR A C 1
ATOM 995 O O . THR A 1 125 ? -1.798 2.715 1.182 1.00 95.62 125 THR A O 1
ATOM 998 N N . VAL A 1 126 ? 0.369 3.310 1.238 1.00 96.94 126 VAL A N 1
ATOM 999 C CA . VAL A 1 126 ? 0.799 2.134 2.012 1.00 96.94 126 VAL A CA 1
ATOM 1000 C C . VAL A 1 126 ? 0.184 2.142 3.413 1.00 96.94 126 VAL A C 1
ATOM 1002 O O . VAL A 1 126 ? -0.287 1.105 3.866 1.00 96.94 126 VAL A O 1
ATOM 1005 N N . LEU A 1 127 ? 0.125 3.297 4.089 1.00 96.25 127 LEU A N 1
ATOM 1006 C CA . LEU A 1 127 ? -0.525 3.410 5.401 1.00 96.25 127 LEU A CA 1
ATOM 1007 C C . LEU A 1 127 ? -2.013 3.059 5.338 1.00 96.25 127 LEU A C 1
ATOM 1009 O O . LEU A 1 127 ? -2.485 2.304 6.177 1.00 96.25 127 LEU A O 1
ATOM 1013 N N . MET A 1 128 ? -2.742 3.554 4.338 1.00 96.50 128 MET A N 1
ATOM 1014 C CA . MET A 1 128 ? -4.150 3.198 4.133 1.00 96.50 128 MET A CA 1
ATOM 1015 C C . MET A 1 128 ? -4.327 1.692 3.904 1.00 96.50 128 MET A C 1
ATOM 1017 O O . MET A 1 128 ? -5.245 1.096 4.460 1.00 96.50 128 MET A O 1
ATOM 1021 N N . SER A 1 129 ? -3.419 1.068 3.149 1.00 97.44 129 SER A N 1
ATOM 1022 C CA . SER A 1 129 ? -3.432 -0.383 2.911 1.00 97.44 129 SER A CA 1
ATOM 1023 C C . SER A 1 129 ? -3.126 -1.187 4.179 1.00 97.44 129 SER A C 1
ATOM 1025 O O . SER A 1 129 ? -3.779 -2.192 4.440 1.00 97.44 129 SER A O 1
ATOM 1027 N N . LEU A 1 130 ? -2.193 -0.718 5.016 1.00 97.12 130 LEU A N 1
ATOM 1028 C CA . LEU A 1 130 ? -1.929 -1.295 6.339 1.00 97.12 130 LEU A CA 1
ATOM 1029 C C . LEU A 1 130 ? -3.137 -1.177 7.262 1.00 97.12 130 LEU A C 1
ATOM 1031 O O . LEU A 1 130 ? -3.521 -2.155 7.891 1.00 97.12 130 LEU A O 1
ATOM 1035 N N . ILE A 1 131 ? -3.748 0.007 7.333 1.00 96.06 131 ILE A N 1
ATOM 1036 C CA . ILE A 1 131 ? -4.949 0.252 8.140 1.00 96.06 131 ILE A CA 1
ATOM 1037 C C . ILE A 1 131 ? -6.069 -0.694 7.697 1.00 96.06 131 ILE A C 1
ATOM 1039 O O . ILE A 1 131 ? -6.698 -1.320 8.545 1.00 96.06 131 ILE A O 1
ATOM 1043 N N . HIS A 1 132 ? -6.266 -0.858 6.386 1.00 96.12 132 HIS A N 1
ATOM 1044 C CA . HIS A 1 132 ? -7.213 -1.824 5.834 1.00 96.12 132 HIS A CA 1
ATOM 1045 C C . HIS A 1 132 ? -6.902 -3.256 6.296 1.00 96.12 132 HIS A C 1
ATOM 1047 O O . HIS A 1 132 ? -7.790 -3.930 6.814 1.00 96.12 132 HIS A O 1
ATOM 1053 N N . ALA A 1 133 ? -5.649 -3.703 6.170 1.00 97.06 133 ALA A N 1
ATOM 1054 C CA . ALA A 1 133 ? -5.232 -5.041 6.587 1.00 97.06 133 ALA A CA 1
ATOM 1055 C C . ALA A 1 133 ? -5.435 -5.273 8.098 1.00 97.06 133 ALA A C 1
ATOM 1057 O O . ALA A 1 133 ? -5.977 -6.300 8.506 1.00 97.06 133 ALA A O 1
ATOM 1058 N N . TYR A 1 134 ? -5.089 -4.300 8.947 1.00 96.56 134 TYR A N 1
ATOM 1059 C CA . TYR A 1 134 ? -5.354 -4.391 10.386 1.00 96.56 134 TYR A CA 1
ATOM 1060 C C . TYR A 1 134 ? -6.851 -4.438 10.703 1.00 96.56 134 TYR A C 1
ATOM 1062 O O . TYR A 1 134 ? -7.259 -5.219 11.560 1.00 96.56 134 TYR A O 1
ATOM 1070 N N . CYS A 1 135 ? -7.682 -3.659 10.005 1.00 94.25 135 CYS A N 1
ATOM 1071 C CA . CYS A 1 135 ? -9.135 -3.739 10.149 1.00 94.25 135 CYS A CA 1
ATOM 1072 C C . CYS A 1 135 ? -9.682 -5.115 9.744 1.00 94.25 135 CYS A C 1
ATOM 1074 O O . CYS A 1 135 ? -10.500 -5.662 10.479 1.00 94.25 135 CYS A O 1
ATOM 1076 N N . GLN A 1 136 ? -9.206 -5.704 8.640 1.00 94.81 136 GLN A N 1
ATOM 1077 C CA . GLN A 1 136 ? -9.588 -7.058 8.214 1.00 94.81 136 GLN A CA 1
ATOM 1078 C C . GLN A 1 136 ? -9.224 -8.110 9.272 1.00 94.81 136 GLN A C 1
ATOM 1080 O O . GLN A 1 136 ? -9.997 -9.030 9.521 1.00 94.81 136 GLN A O 1
ATOM 1085 N N . LYS A 1 137 ? -8.095 -7.925 9.967 1.00 94.75 137 LYS A N 1
ATOM 1086 C CA . LYS A 1 137 ? -7.659 -8.783 11.078 1.00 94.75 137 LYS A CA 1
ATOM 1087 C C . LYS A 1 137 ? -8.367 -8.499 12.418 1.00 94.75 137 LYS A C 1
ATOM 1089 O O . LYS A 1 137 ? -8.135 -9.205 13.396 1.00 94.75 137 LYS A O 1
ATOM 1094 N N . GLY A 1 138 ? -9.201 -7.460 12.509 1.00 94.75 138 GLY A N 1
ATOM 1095 C CA . GLY A 1 138 ? -9.849 -7.032 13.760 1.00 94.75 138 GLY A CA 1
ATOM 1096 C C . GLY A 1 138 ? -8.930 -6.275 14.733 1.00 94.75 138 GLY A C 1
ATOM 1097 O O . GLY A 1 138 ? -9.276 -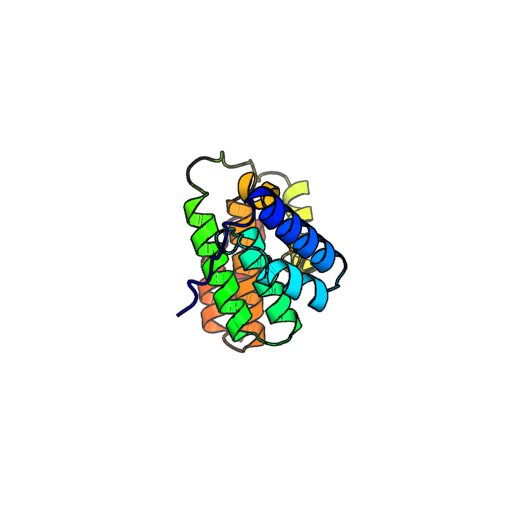6.063 15.893 1.00 94.75 138 GLY A O 1
ATOM 1098 N N . MET A 1 139 ? -7.758 -5.842 14.273 1.00 95.38 139 MET A N 1
ATOM 1099 C CA . MET A 1 139 ? -6.743 -5.109 15.036 1.00 95.38 139 MET A CA 1
ATOM 1100 C C . MET A 1 139 ? -7.004 -3.592 14.981 1.00 95.38 139 MET A C 1
ATOM 1102 O O . MET A 1 139 ? -6.217 -2.810 14.442 1.00 95.38 139 MET A O 1
ATOM 1106 N N . PHE A 1 140 ? -8.157 -3.164 15.505 1.00 93.31 140 PHE A N 1
ATOM 1107 C CA . PHE A 1 140 ? -8.641 -1.783 15.371 1.00 93.31 140 PHE A CA 1
ATOM 1108 C C . PHE A 1 140 ? -7.772 -0.742 16.086 1.00 93.31 140 PHE A C 1
ATOM 1110 O O . PHE A 1 140 ? -7.679 0.394 15.618 1.00 93.31 140 PHE A O 1
ATOM 1117 N N . ASP A 1 141 ? -7.106 -1.111 17.181 1.00 93.62 141 ASP A N 1
ATOM 1118 C CA . ASP A 1 141 ? -6.227 -0.188 17.902 1.00 93.62 141 ASP A CA 1
ATOM 1119 C C . ASP A 1 141 ? -4.963 0.129 17.096 1.00 93.62 141 ASP A C 1
ATOM 1121 O O . ASP A 1 141 ? -4.626 1.303 16.941 1.00 93.62 141 ASP A O 1
ATOM 1125 N N . GLN A 1 142 ? -4.330 -0.879 16.479 1.00 93.75 142 GLN A N 1
ATOM 1126 C CA . GLN A 1 142 ? -3.211 -0.663 15.553 1.00 93.75 142 GLN A CA 1
ATOM 1127 C C . GLN A 1 142 ? -3.639 0.165 14.338 1.00 93.75 142 GLN A C 1
ATOM 1129 O O . GLN A 1 142 ? -2.937 1.091 13.926 1.00 93.75 142 GLN A O 1
ATOM 1134 N N . ALA A 1 143 ? -4.815 -0.133 13.779 1.00 94.06 143 ALA A N 1
ATOM 1135 C CA . ALA A 1 143 ? -5.373 0.621 12.663 1.00 94.06 143 ALA A CA 1
ATOM 1136 C C . ALA A 1 143 ? -5.583 2.106 13.033 1.00 94.06 143 ALA A C 1
ATOM 1138 O O . ALA A 1 143 ? -5.260 3.005 12.251 1.00 94.06 143 ALA A O 1
ATOM 1139 N N . ARG A 1 144 ? -6.074 2.381 14.249 1.00 93.06 144 ARG A N 1
ATOM 1140 C CA . ARG A 1 144 ? -6.264 3.742 14.766 1.00 93.06 144 ARG A CA 1
ATOM 1141 C C . ARG A 1 144 ? -4.932 4.451 14.988 1.00 93.06 144 ARG A C 1
ATOM 1143 O O . ARG A 1 144 ? -4.790 5.590 14.546 1.00 93.06 144 ARG A O 1
ATOM 1150 N N . GLU A 1 145 ? -3.963 3.793 15.616 1.00 93.38 145 GLU A N 1
ATOM 1151 C CA . GLU A 1 145 ? -2.629 4.354 15.853 1.00 93.38 145 GLU A CA 1
ATOM 1152 C C . GLU A 1 145 ? -1.954 4.754 14.534 1.00 93.38 145 GLU A C 1
ATOM 1154 O O . GLU A 1 145 ? -1.471 5.878 14.385 1.00 93.38 145 GLU A O 1
ATOM 1159 N N . LEU A 1 146 ? -2.016 3.884 13.523 1.00 93.00 146 LEU A N 1
ATOM 1160 C CA . LEU A 1 146 ? -1.440 4.159 12.208 1.00 93.00 146 LEU A CA 1
ATOM 1161 C C . LEU A 1 146 ? -2.126 5.306 11.467 1.00 93.00 146 LEU A C 1
ATOM 1163 O O . LEU A 1 146 ? -1.458 6.029 10.722 1.00 93.00 146 LEU A O 1
ATOM 1167 N N . SER A 1 147 ? -3.426 5.520 11.688 1.00 92.81 147 SER A N 1
ATOM 1168 C CA . SER A 1 147 ? -4.167 6.618 11.052 1.00 92.81 147 SER A CA 1
ATOM 1169 C C . SER A 1 147 ? -3.609 8.004 11.409 1.00 92.81 147 SER A C 1
ATOM 1171 O O . SER A 1 147 ? -3.663 8.920 10.586 1.00 92.81 147 SER A O 1
ATOM 1173 N N . VAL A 1 148 ? -2.972 8.149 12.581 1.00 91.94 148 VAL A N 1
ATOM 1174 C CA . VAL A 1 148 ? -2.293 9.387 13.006 1.00 91.94 148 VAL A CA 1
ATOM 1175 C C . VAL A 1 148 ? -1.130 9.736 12.069 1.00 91.94 148 VAL A C 1
ATOM 1177 O O . VAL A 1 148 ? -0.832 10.910 11.851 1.00 91.94 148 VAL A O 1
ATOM 1180 N N . GLY A 1 149 ? -0.502 8.725 11.463 1.00 90.06 149 GLY A N 1
ATOM 1181 C CA . GLY A 1 149 ? 0.599 8.884 10.515 1.00 90.06 149 GLY A CA 1
ATOM 1182 C C . GLY A 1 149 ? 0.195 9.417 9.136 1.00 90.06 149 GLY A C 1
ATOM 1183 O O . GLY A 1 149 ? 1.085 9.788 8.364 1.00 90.06 149 GLY A O 1
ATOM 1184 N N . LEU A 1 150 ? -1.105 9.468 8.814 1.00 91.00 150 LEU A N 1
ATOM 1185 C CA . LEU A 1 150 ? -1.609 10.032 7.559 1.00 91.00 150 LEU A CA 1
ATOM 1186 C C . LEU A 1 150 ? -1.474 11.558 7.566 1.00 91.00 150 LEU A C 1
ATOM 1188 O O . LEU A 1 150 ? -1.964 12.246 8.465 1.00 91.00 150 LEU A O 1
ATOM 1192 N N . THR A 1 151 ? -0.844 12.114 6.534 1.00 88.19 151 THR A N 1
ATOM 1193 C CA . THR A 1 151 ? -0.642 13.566 6.407 1.00 88.19 151 THR A CA 1
ATOM 1194 C C . THR A 1 151 ? -1.498 14.156 5.294 1.00 88.19 151 THR A C 1
ATOM 1196 O O . THR A 1 151 ? -1.595 13.557 4.225 1.00 88.19 151 THR A O 1
ATOM 1199 N N . GLY A 1 152 ? -2.034 15.357 5.513 1.00 84.00 152 GLY A N 1
ATOM 1200 C CA . GLY A 1 152 ? -2.861 16.091 4.550 1.00 84.00 152 GLY A CA 1
ATOM 1201 C C . GLY A 1 152 ? -4.292 16.269 5.057 1.00 84.00 152 GLY A C 1
ATOM 1202 O O . GLY A 1 152 ? -4.854 15.365 5.676 1.00 84.00 152 GLY A O 1
ATOM 1203 N N . GLN A 1 153 ? -4.893 17.433 4.786 1.00 82.81 153 GLN A N 1
ATOM 1204 C CA . GLN A 1 153 ? -6.232 17.790 5.289 1.00 82.81 153 GLN A CA 1
ATOM 1205 C C . GLN A 1 153 ? -7.323 16.811 4.827 1.00 82.81 153 GLN A C 1
ATOM 1207 O O . GLN A 1 153 ? -8.305 16.579 5.527 1.00 82.81 153 GLN A O 1
ATOM 1212 N N . VAL A 1 154 ? -7.124 16.188 3.664 1.00 85.50 154 VAL A N 1
ATOM 1213 C CA . VAL A 1 154 ? -8.045 15.212 3.066 1.00 85.50 154 VAL A CA 1
ATOM 1214 C C . VAL A 1 154 ? -8.278 13.971 3.938 1.00 85.50 154 VAL A C 1
ATOM 1216 O O . VAL A 1 154 ? -9.309 13.319 3.787 1.00 85.50 154 VAL A O 1
ATOM 1219 N N . PHE A 1 155 ? -7.362 13.660 4.864 1.00 88.88 155 PHE A N 1
ATOM 1220 C CA . PHE A 1 155 ? -7.449 12.490 5.742 1.00 88.88 155 PHE A CA 1
ATOM 1221 C C . PHE A 1 155 ? -8.080 12.785 7.109 1.00 88.88 155 PHE A C 1
ATOM 1223 O O . PHE A 1 155 ? -8.330 11.845 7.855 1.00 88.88 155 PHE A O 1
ATOM 1230 N N . GLU A 1 156 ? -8.371 14.040 7.462 1.00 86.69 156 GLU A N 1
ATOM 1231 C CA . GLU A 1 156 ? -8.909 14.376 8.794 1.00 86.69 156 GLU A CA 1
ATOM 1232 C C . GLU A 1 156 ? -10.272 13.720 9.062 1.00 86.69 156 GLU A C 1
ATOM 1234 O O . GLU A 1 156 ? -10.504 13.155 10.130 1.00 86.69 156 GLU A O 1
ATOM 1239 N N . GLU A 1 157 ? -11.154 13.693 8.059 1.00 84.06 157 GLU A N 1
ATOM 1240 C CA . GLU A 1 157 ? -12.433 12.973 8.149 1.00 84.06 157 GLU A CA 1
ATOM 1241 C C . GLU A 1 157 ? -12.232 11.462 8.326 1.00 84.06 157 GLU A C 1
ATOM 1243 O O . GLU A 1 157 ? -12.983 10.817 9.058 1.00 84.06 157 GLU A O 1
ATOM 1248 N N . PHE A 1 158 ? -11.218 10.892 7.669 1.00 85.25 158 PHE A N 1
ATOM 1249 C CA . PHE A 1 158 ? -10.891 9.473 7.787 1.00 85.25 158 PHE A CA 1
ATOM 1250 C C . PHE A 1 158 ? -10.377 9.142 9.195 1.00 85.25 158 PHE A C 1
ATOM 1252 O O . PHE A 1 158 ? -10.884 8.219 9.829 1.00 85.25 158 PHE A O 1
ATOM 1259 N N . LYS A 1 159 ? -9.443 9.942 9.727 1.00 88.75 159 LYS A N 1
ATOM 1260 C CA . LYS A 1 159 ? -8.917 9.794 11.095 1.00 88.75 159 LYS A CA 1
ATOM 1261 C C . LYS A 1 159 ? -10.028 9.875 12.135 1.00 88.75 159 LYS A C 1
ATOM 1263 O O . LYS A 1 159 ? -10.097 9.030 13.019 1.00 88.75 159 LYS A O 1
ATOM 1268 N N . LYS A 1 160 ? -10.935 10.845 11.990 1.00 86.62 160 LYS A N 1
ATOM 1269 C CA . LYS A 1 160 ? -12.075 11.005 12.897 1.00 86.62 160 LYS A CA 1
ATOM 1270 C C . LYS A 1 160 ? -12.984 9.771 12.908 1.00 86.62 160 LYS A C 1
ATOM 1272 O O . LYS A 1 160 ? -13.397 9.314 13.966 1.00 86.62 160 LYS A O 1
ATOM 1277 N N . LYS A 1 161 ? -13.255 9.168 11.745 1.00 84.81 161 LYS A N 1
ATOM 1278 C CA . LYS A 1 161 ? -14.022 7.910 11.685 1.00 84.81 161 LYS A CA 1
ATOM 1279 C C . LYS A 1 161 ? -13.326 6.766 12.434 1.00 84.81 161 LYS A C 1
ATOM 1281 O O . LYS A 1 161 ? -14.006 5.987 13.092 1.00 84.81 161 LYS A O 1
ATOM 1286 N N . MET A 1 162 ? -11.995 6.694 12.378 1.00 83.69 162 MET A N 1
ATOM 1287 C CA . MET A 1 162 ? -11.210 5.681 13.101 1.00 83.69 162 MET A CA 1
ATOM 1288 C C . MET A 1 162 ? -11.203 5.886 14.626 1.00 83.69 162 MET A C 1
ATOM 1290 O O . MET A 1 162 ? -11.035 4.922 15.378 1.00 83.69 162 MET A O 1
ATOM 1294 N N . THR A 1 163 ? -11.376 7.121 15.107 1.00 80.06 163 THR A N 1
ATOM 1295 C CA . THR A 1 163 ? -11.490 7.415 16.546 1.00 80.06 163 THR A CA 1
ATOM 1296 C C . THR A 1 163 ? -12.908 7.247 17.081 1.00 80.06 163 THR A C 1
ATOM 1298 O O . THR A 1 163 ? -13.070 6.843 18.230 1.00 80.06 163 THR A O 1
ATOM 1301 N N . ASP A 1 164 ? -13.918 7.533 16.258 1.00 77.44 164 ASP A N 1
ATOM 1302 C CA . ASP A 1 164 ? -15.323 7.578 16.682 1.00 77.44 164 ASP A CA 1
ATOM 1303 C C . ASP A 1 164 ? -16.026 6.207 16.601 1.00 77.44 164 ASP A C 1
ATOM 1305 O O . ASP A 1 164 ? -17.073 6.021 17.221 1.00 77.44 164 ASP A O 1
ATOM 1309 N N . GLY A 1 165 ? -15.461 5.238 15.869 1.00 60.97 165 GLY A N 1
ATOM 1310 C CA . GLY A 1 165 ? -15.957 3.860 15.818 1.00 60.97 165 GLY A CA 1
ATOM 1311 C C . GLY A 1 165 ? -15.753 3.124 17.147 1.00 60.97 165 GLY A C 1
ATOM 1312 O O . GLY A 1 165 ? -14.635 2.698 17.448 1.00 60.97 165 GLY A O 1
ATOM 1313 N N . ARG A 1 166 ? -16.834 2.999 17.928 1.00 47.09 166 ARG A N 1
ATOM 1314 C CA . ARG A 1 166 ? -17.003 2.052 19.043 1.00 47.09 166 ARG A CA 1
ATOM 1315 C C . ARG A 1 166 ? -17.818 0.853 18.589 1.00 47.09 166 ARG A C 1
ATOM 1317 O O . ARG A 1 166 ? -18.775 1.081 17.815 1.00 47.09 166 ARG A O 1
#

Nearest PDB structures (foldseek):
  6t46-assembly2_G  TM=3.670E-01  e=3.404E-01  Bacillus subtilis subsp. natto
  9hmf-assembly1_L  TM=3.294E-01  e=3.243E-01  Campylobacter jejuni
  5a31-assembly1_Y  TM=3.866E-01  e=9.885E-01  Homo sapiens
  4gpk-assembly3_K  TM=4.245E-01  e=3.657E+00  Bacillus thuringiensis serovar thuringiensis
  5dbk-assembly1_B  TM=2.883E-01  e=7.758E-01  Bacillus thuringiensis Bt407

Foldseek 3Di:
DDDDPPDPPDLVVLVVLQVVLLVCVQVVVLVSSLVSLVPRPVLLQLLSLQSNLLSCVVVVVLVSSLVSLVSSLVSLVVLPDDADDDDCPDPVSLVVVLVCVVVLVLSRGDDSVCCNHPSLVVNLSSLSSNLVSCVSVVVLVVSLVSLVVRDDPSSPVVNVVSVPDD

Sequence (166 aa):
MGFNTTLPMREPQNKELAQAGIEYLRQGFYAQAFLLLSESSAEKEPAVKFALGLCYLCADEVDMAISCFEQAIFLIKAFSSSWPKLSENSDVYTRLVKKQICEQSYLLPMSEAYIKHFPQFAKNTVLMSLIHAYCQKGMFDQARELSVGLTGQVFEEFKKKMTDGR

Secondary structure (DSSP, 8-state):
----------HHHHHHHHHHHHHHHHTT-HHHHHHHHHHSS-TT-HHHHHHHHHHHHHTT-HHHHHHHHHHHHHHHHHH-SSPPPPP---HHHHHHHHHHHHTTGGGSPPPHHHHHH-HHHHHHHHHHHHHHHHHHTT-HHHHHHHHTT--SGGGHHHHHHHHH--

pLDDT: mean 86.53, std 14.44, range [36.38, 98.12]